Protein AF-A0A932ZXJ6-F1 (afdb_monomer)

Mean predicted aligned error: 2.41 Å

Nearest PDB structures (foldseek):
  3zqq-assembly1_C  TM=3.458E-01  e=6.489E+00  Bacillus phage SF6
  8xw0-assembly1_A  TM=3.533E-01  e=7.428E+00  Arabidopsis thaliana

Radius of gyration: 11.34 Å; Cα contacts (8 Å, |Δi|>4): 53; chains: 1; bounding box: 29×16×27 Å

Sequence (57 aa):
MARELADRTLEMVAANPNAREYYHPETGEPPASAAPCFGWTAALFIDLAIQRARGLV

pLDDT: mean 95.29, std 3.46, range [80.94, 98.56]

Solvent-accessible surface area (backbone atoms only — not comparable to full-atom values): 3322 Å² total; per-residue (Å²): 108,67,44,59,53,50,51,54,50,51,51,41,52,69,76,38,102,52,35,40,69,49,58,40,93,88,77,50,49,60,55,89,87,37,49,72,69,23,61,67,45,47,52,52,50,52,52,50,52,52,36,42,74,69,65,75,69

Structure (mmCIF, N/CA/C/O backbone):
data_AF-A0A932ZXJ6-F1
#
_entry.id   AF-A0A932ZXJ6-F1
#
loop_
_atom_site.group_PDB
_atom_site.id
_atom_site.type_symbol
_atom_site.label_atom_id
_atom_site.label_alt_id
_atom_site.label_comp_id
_atom_site.label_asym_id
_atom_site.label_entity_id
_atom_site.label_seq_id
_atom_site.pdbx_PDB_ins_code
_atom_site.Cartn_x
_atom_site.Cartn_y
_atom_site.Cartn_z
_atom_site.occupancy
_atom_site.B_iso_or_equiv
_atom_site.auth_seq_id
_atom_site.auth_comp_id
_atom_site.auth_asym_id
_atom_site.auth_atom_id
_atom_site.pdbx_PDB_model_num
ATOM 1 N N . MET A 1 1 ? -16.507 -0.624 -1.459 1.00 80.94 1 MET A N 1
ATOM 2 C CA . MET A 1 1 ? -15.471 0.071 -2.248 1.00 80.94 1 MET A CA 1
ATOM 3 C C . MET A 1 1 ? -14.245 0.413 -1.400 1.00 80.94 1 MET A C 1
ATOM 5 O O . MET A 1 1 ? -13.192 -0.102 -1.728 1.00 80.94 1 MET A O 1
ATOM 9 N N . ALA A 1 2 ? -14.354 1.155 -0.284 1.00 92.44 2 ALA A N 1
ATOM 10 C CA . ALA A 1 2 ? -13.197 1.439 0.593 1.00 92.44 2 ALA A CA 1
ATOM 11 C C . ALA A 1 2 ? -12.535 0.177 1.199 1.00 92.44 2 ALA A C 1
ATOM 13 O O . ALA A 1 2 ? -11.341 -0.014 1.000 1.00 92.44 2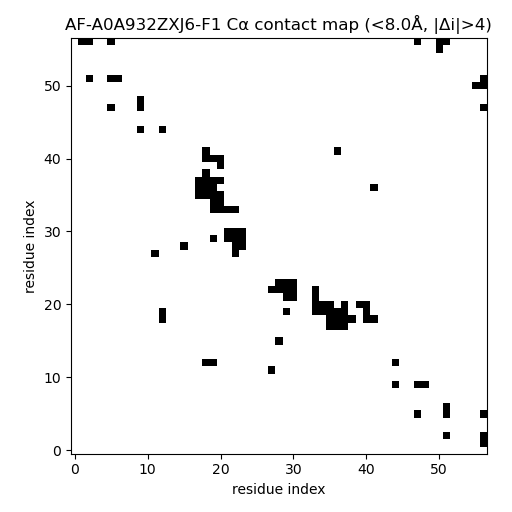 ALA A O 1
ATOM 14 N N . ARG A 1 3 ? -13.322 -0.725 1.815 1.00 96.00 3 ARG A N 1
ATOM 15 C CA . ARG A 1 3 ? -12.839 -2.024 2.346 1.00 96.00 3 ARG A CA 1
ATOM 16 C C . ARG A 1 3 ? -12.045 -2.839 1.343 1.00 96.00 3 ARG A C 1
ATOM 18 O O . ARG A 1 3 ? -10.940 -3.273 1.622 1.00 96.00 3 ARG A O 1
ATOM 25 N N . GLU A 1 4 ? -12.630 -3.026 0.167 1.00 96.19 4 GLU A N 1
ATOM 26 C CA . GLU A 1 4 ? -12.026 -3.830 -0.891 1.00 96.19 4 GLU A CA 1
ATOM 27 C C . GLU A 1 4 ? -10.701 -3.228 -1.366 1.00 96.19 4 GLU A C 1
ATOM 29 O O . GLU A 1 4 ? -9.727 -3.950 -1.553 1.00 96.19 4 GLU A O 1
ATOM 34 N N . LEU A 1 5 ? -10.642 -1.902 -1.525 1.00 95.06 5 LEU A N 1
ATOM 35 C CA . LEU A 1 5 ? -9.404 -1.224 -1.891 1.00 95.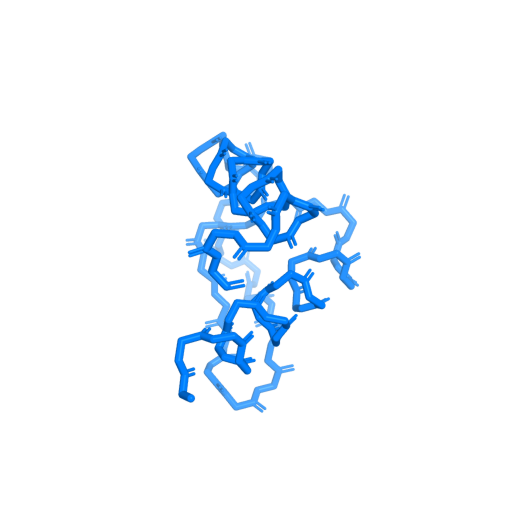06 5 LEU A CA 1
ATOM 36 C C . LEU A 1 5 ? -8.345 -1.354 -0.790 1.00 95.06 5 LEU A C 1
ATOM 38 O O . LEU A 1 5 ? -7.177 -1.580 -1.102 1.00 95.06 5 LEU A O 1
ATOM 42 N N . ALA A 1 6 ? -8.743 -1.243 0.480 1.00 97.25 6 ALA A N 1
ATOM 43 C CA . ALA A 1 6 ? -7.847 -1.443 1.611 1.00 97.25 6 ALA A CA 1
ATOM 44 C C . ALA A 1 6 ? -7.285 -2.872 1.629 1.00 97.25 6 ALA A C 1
ATOM 46 O O . ALA A 1 6 ? -6.072 -3.037 1.718 1.00 97.25 6 ALA A O 1
ATOM 47 N N . ASP A 1 7 ? -8.143 -3.881 1.458 1.00 97.31 7 ASP A N 1
ATOM 48 C CA . ASP A 1 7 ? -7.749 -5.294 1.435 1.00 97.31 7 ASP A CA 1
A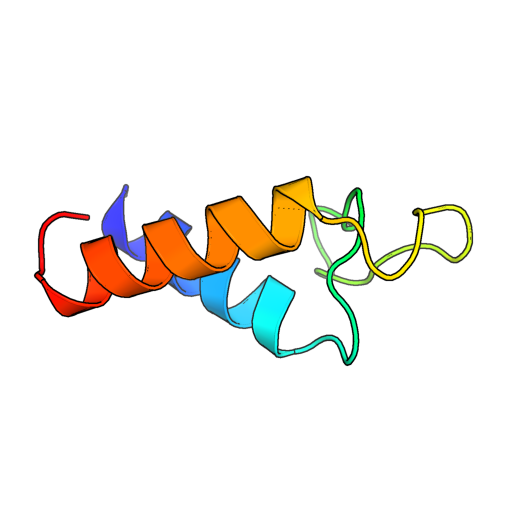TOM 49 C C . ASP A 1 7 ? -6.732 -5.565 0.319 1.00 97.31 7 ASP A C 1
ATOM 51 O O . ASP A 1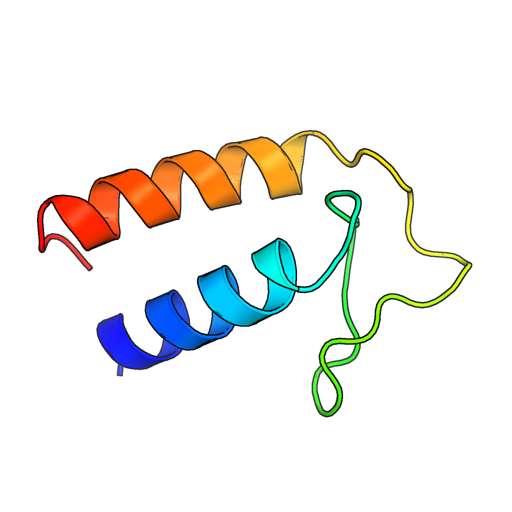 7 ? -5.626 -6.030 0.593 1.00 97.31 7 ASP A O 1
ATOM 55 N N . ARG A 1 8 ? -7.032 -5.148 -0.918 1.00 95.88 8 ARG A N 1
ATOM 56 C CA . ARG A 1 8 ? -6.106 -5.302 -2.054 1.00 95.88 8 ARG A CA 1
ATOM 57 C C . ARG A 1 8 ? -4.787 -4.551 -1.855 1.00 95.88 8 ARG A C 1
ATOM 59 O O . ARG A 1 8 ? -3.735 -5.024 -2.277 1.00 95.88 8 ARG A O 1
ATOM 66 N N . THR A 1 9 ? -4.825 -3.379 -1.220 1.00 96.06 9 THR A N 1
ATOM 67 C CA . THR A 1 9 ? -3.616 -2.588 -0.937 1.00 96.06 9 THR A CA 1
ATOM 68 C C . THR A 1 9 ? -2.728 -3.297 0.083 1.00 96.06 9 THR A C 1
ATOM 70 O O . THR A 1 9 ? -1.516 -3.388 -0.113 1.00 96.06 9 THR A O 1
ATOM 73 N N . LEU A 1 10 ? -3.325 -3.824 1.155 1.00 97.25 10 LEU A N 1
ATOM 74 C CA . LEU A 1 10 ? -2.607 -4.584 2.175 1.00 97.25 10 LEU A CA 1
ATOM 75 C C . LEU A 1 10 ? -1.994 -5.857 1.581 1.00 97.25 10 LEU A C 1
ATOM 77 O O . LEU A 1 10 ? -0.818 -6.123 1.816 1.00 97.25 10 LEU A O 1
ATOM 81 N N . GLU A 1 11 ? -2.745 -6.597 0.765 1.00 96.81 11 GLU A N 1
ATOM 82 C CA . GLU A 1 11 ? -2.248 -7.786 0.062 1.00 96.81 11 GLU A CA 1
ATOM 83 C C . GLU A 1 11 ? -1.054 -7.461 -0.846 1.00 96.81 11 GLU A C 1
ATOM 85 O O . GLU A 1 11 ? -0.017 -8.117 -0.757 1.00 96.81 11 GLU A O 1
ATOM 90 N N . MET A 1 12 ? -1.156 -6.410 -1.667 1.00 96.69 12 MET A N 1
ATOM 91 C CA . MET A 1 12 ? -0.090 -5.997 -2.586 1.00 96.69 12 MET A CA 1
ATOM 92 C C . MET A 1 12 ? 1.206 -5.629 -1.850 1.00 96.69 12 MET A C 1
ATOM 94 O O . MET A 1 12 ? 2.293 -6.064 -2.238 1.00 96.69 12 MET A O 1
ATOM 98 N N . VAL A 1 13 ? 1.114 -4.831 -0.783 1.00 96.81 13 VAL A N 1
ATOM 99 C CA . VAL A 1 13 ? 2.302 -4.418 -0.023 1.00 96.81 13 VAL A CA 1
ATOM 100 C C . VAL A 1 13 ? 2.898 -5.607 0.738 1.00 96.81 13 VAL A C 1
ATOM 102 O O . VAL A 1 13 ? 4.117 -5.768 0.731 1.00 96.81 13 VAL A O 1
ATOM 105 N N . ALA A 1 14 ? 2.065 -6.471 1.331 1.00 96.06 14 ALA A N 1
ATOM 106 C CA . ALA A 1 14 ? 2.509 -7.646 2.086 1.00 96.06 14 ALA A CA 1
ATOM 107 C C . ALA A 1 14 ? 3.126 -8.749 1.208 1.00 96.06 14 ALA A C 1
ATOM 109 O O . ALA A 1 14 ? 3.972 -9.504 1.684 1.00 96.06 14 ALA A O 1
ATOM 110 N N . ALA A 1 15 ? 2.744 -8.835 -0.070 1.00 94.88 15 ALA A N 1
ATOM 111 C CA . ALA A 1 15 ? 3.317 -9.782 -1.028 1.00 94.88 15 ALA A CA 1
ATOM 112 C C . ALA A 1 15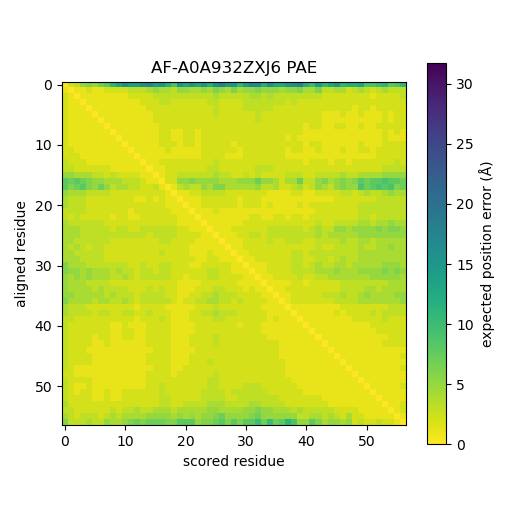 ? 4.779 -9.469 -1.408 1.00 94.88 15 ALA A C 1
ATOM 114 O O . ALA A 1 15 ? 5.439 -10.285 -2.050 1.00 94.88 15 ALA A O 1
ATOM 115 N N . ASN A 1 16 ? 5.300 -8.300 -1.019 1.00 90.50 16 ASN A N 1
ATOM 116 C CA . ASN A 1 16 ? 6.635 -7.838 -1.373 1.00 90.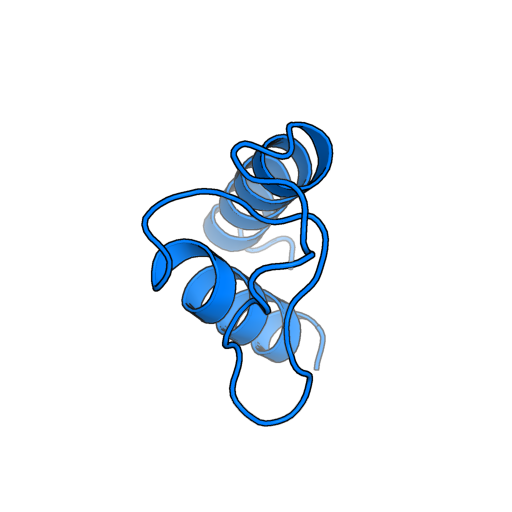50 16 ASN A CA 1
ATOM 117 C C . ASN A 1 16 ? 7.554 -7.779 -0.135 1.00 90.50 16 ASN A C 1
ATOM 119 O O . ASN A 1 16 ? 7.164 -7.231 0.893 1.00 90.50 16 ASN A O 1
ATOM 123 N N . PRO A 1 17 ? 8.810 -8.265 -0.216 1.00 82.81 17 PRO A N 1
ATOM 124 C CA . PRO A 1 17 ? 9.701 -8.390 0.945 1.00 82.81 17 PRO A CA 1
ATOM 125 C C . PRO A 1 17 ? 10.140 -7.056 1.570 1.00 82.81 17 PRO A C 1
ATOM 127 O O . PRO A 1 17 ? 10.656 -7.052 2.682 1.00 82.81 17 PRO A O 1
ATOM 130 N N . ASN A 1 18 ? 9.945 -5.926 0.881 1.00 89.31 18 ASN A N 1
ATOM 1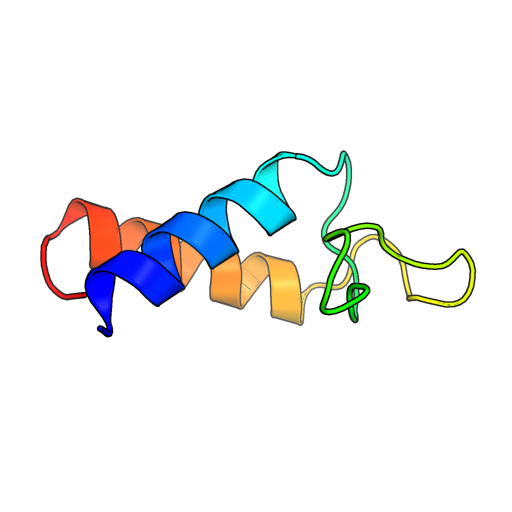31 C CA . ASN A 1 18 ? 10.181 -4.581 1.405 1.00 89.31 18 ASN A CA 1
ATOM 132 C C . ASN A 1 18 ? 9.092 -3.627 0.905 1.00 89.31 18 ASN A C 1
ATOM 134 O O . ASN A 1 18 ? 8.674 -3.728 -0.249 1.00 89.31 18 ASN A O 1
ATOM 138 N N . ALA A 1 19 ? 8.715 -2.643 1.726 1.00 95.25 19 ALA A N 1
ATOM 139 C CA . ALA A 1 19 ? 7.858 -1.543 1.289 1.00 95.25 19 ALA A CA 1
ATOM 140 C C . ALA A 1 19 ? 8.555 -0.725 0.186 1.00 95.25 19 ALA A C 1
ATOM 142 O O . ALA A 1 19 ? 9.728 -0.356 0.325 1.00 95.25 19 ALA A O 1
ATOM 143 N N . ARG A 1 20 ? 7.839 -0.456 -0.909 1.00 97.25 20 ARG A N 1
ATOM 144 C CA . ARG A 1 20 ? 8.344 0.261 -2.091 1.00 97.25 20 ARG A CA 1
ATOM 145 C C . ARG A 1 20 ? 7.609 1.579 -2.261 1.00 97.25 20 ARG A C 1
ATOM 147 O O . ARG A 1 20 ? 6.475 1.726 -1.813 1.00 97.25 20 ARG A O 1
ATOM 154 N N . GLU A 1 21 ? 8.262 2.530 -2.913 1.00 97.38 21 GLU A N 1
ATOM 155 C CA . GLU A 1 21 ? 7.688 3.852 -3.185 1.00 97.38 21 GLU A CA 1
ATOM 156 C C . GLU A 1 21 ? 6.434 3.793 -4.073 1.00 97.38 21 GLU A C 1
ATOM 158 O O . GLU A 1 21 ? 5.478 4.526 -3.838 1.00 97.38 21 GLU A O 1
ATOM 163 N N . TYR A 1 22 ? 6.413 2.896 -5.062 1.00 96.44 22 TYR A N 1
ATOM 164 C CA . TYR A 1 22 ? 5.272 2.682 -5.952 1.00 96.44 22 TYR A CA 1
ATOM 165 C C . TYR A 1 22 ? 5.273 1.264 -6.535 1.00 96.44 22 TYR A C 1
ATOM 167 O O . TYR A 1 22 ? 6.294 0.567 -6.526 1.00 96.44 22 TYR A O 1
ATOM 175 N N . TYR A 1 23 ? 4.111 0.858 -7.049 1.00 96.31 23 TYR A N 1
ATOM 176 C CA . TYR A 1 23 ? 3.825 -0.474 -7.582 1.00 96.31 23 TYR A CA 1
ATOM 177 C C . TYR A 1 23 ? 3.115 -0.361 -8.933 1.00 96.31 23 TYR A C 1
ATOM 179 O O . TYR A 1 23 ? 2.428 0.629 -9.198 1.00 96.31 23 TYR A O 1
ATOM 187 N N . HIS A 1 24 ? 3.271 -1.368 -9.789 1.00 94.75 24 HIS A N 1
ATOM 188 C CA . HIS A 1 24 ? 2.549 -1.436 -11.054 1.00 94.75 24 HIS A CA 1
ATOM 189 C C . HIS A 1 24 ? 1.039 -1.629 -10.802 1.00 94.75 24 HIS A C 1
ATOM 191 O O . HIS A 1 24 ? 0.668 -2.535 -10.054 1.00 94.75 24 HIS A O 1
ATOM 197 N N . PRO A 1 25 ? 0.150 -0.838 -11.430 1.00 89.06 25 PRO A N 1
ATOM 198 C CA . PRO A 1 25 ? -1.275 -0.821 -11.088 1.00 89.06 25 PRO A CA 1
ATOM 199 C C . PRO A 1 25 ? -2.024 -2.109 -11.454 1.00 89.06 25 PRO A C 1
ATOM 201 O O . PRO A 1 25 ? -3.049 -2.408 -10.851 1.00 89.06 25 PRO A O 1
ATOM 204 N N . GLU A 1 26 ? -1.526 -2.868 -12.433 1.00 90.69 26 GLU A N 1
ATOM 205 C CA . GLU A 1 26 ? -2.180 -4.104 -12.889 1.00 90.69 26 GLU A CA 1
ATOM 206 C C . GLU A 1 26 ? -1.582 -5.370 -12.268 1.00 90.69 26 GLU A C 1
ATOM 208 O O . GLU A 1 26 ? -2.292 -6.355 -12.094 1.00 90.69 26 GLU A O 1
ATOM 213 N N . THR A 1 27 ? -0.287 -5.359 -11.932 1.00 92.81 27 THR A N 1
ATOM 214 C CA . THR A 1 27 ? 0.431 -6.568 -11.481 1.00 92.81 27 THR A CA 1
ATOM 215 C C . THR A 1 27 ? 0.791 -6.522 -10.001 1.00 92.81 27 THR A C 1
ATOM 217 O O . THR A 1 27 ? 1.094 -7.557 -9.421 1.00 92.81 27 THR A O 1
ATOM 220 N N . GLY A 1 28 ? 0.782 -5.340 -9.375 1.00 93.62 28 GLY A N 1
ATOM 221 C CA . GLY A 1 28 ? 1.238 -5.161 -7.998 1.00 93.62 28 GLY A CA 1
ATOM 222 C C . GLY A 1 28 ? 2.747 -5.350 -7.816 1.00 93.62 28 GLY A C 1
ATOM 223 O O . GLY A 1 28 ? 3.231 -5.333 -6.685 1.00 93.62 28 GLY A O 1
ATOM 224 N N . GLU A 1 29 ? 3.504 -5.517 -8.903 1.00 95.31 29 GLU A N 1
ATOM 225 C CA . GLU A 1 29 ? 4.954 -5.671 -8.847 1.00 95.31 29 GLU A CA 1
ATOM 226 C C . GLU A 1 29 ? 5.638 -4.301 -8.769 1.00 95.31 29 GLU A C 1
ATOM 228 O O . GLU A 1 29 ? 5.312 -3.384 -9.532 1.00 95.31 29 GLU A O 1
ATOM 233 N N . PRO A 1 30 ? 6.608 -4.123 -7.866 1.00 95.50 30 PRO A N 1
ATOM 234 C CA . PRO A 1 30 ? 7.396 -2.911 -7.822 1.00 95.50 30 PRO A CA 1
ATOM 235 C C . PRO A 1 30 ? 8.521 -2.959 -8.868 1.00 95.50 30 PRO A C 1
ATOM 237 O O . PRO A 1 30 ? 9.298 -3.916 -8.897 1.00 95.50 30 PRO A O 1
ATOM 240 N N . PRO A 1 31 ? 8.701 -1.913 -9.690 1.00 94.75 31 PRO A N 1
ATOM 241 C CA . PRO A 1 31 ? 9.821 -1.862 -10.622 1.00 94.75 31 PRO A CA 1
ATOM 242 C C . PRO A 1 31 ? 11.139 -1.658 -9.875 1.00 94.75 31 PRO A C 1
ATOM 244 O O . PRO A 1 31 ? 11.165 -1.096 -8.778 1.00 94.75 31 PRO A O 1
ATOM 247 N N . ALA A 1 32 ? 12.257 -2.046 -10.496 1.00 93.19 32 ALA A N 1
ATOM 248 C CA . ALA A 1 32 ? 13.596 -1.927 -9.909 1.00 93.19 32 ALA A CA 1
ATOM 249 C C . ALA A 1 32 ? 13.953 -0.488 -9.487 1.00 93.19 32 ALA A C 1
ATOM 251 O O . ALA A 1 32 ? 14.652 -0.304 -8.493 1.00 93.19 32 ALA A O 1
ATOM 252 N N . SER A 1 33 ? 13.423 0.511 -10.198 1.00 95.62 33 SER A N 1
ATOM 253 C CA . SER A 1 33 ? 13.603 1.944 -9.939 1.00 95.62 33 SER A CA 1
ATOM 254 C C . SER A 1 33 ? 12.858 2.475 -8.712 1.00 95.62 33 SER A C 1
ATOM 256 O O . SER A 1 33 ? 13.173 3.573 -8.265 1.00 95.62 33 SER A O 1
ATOM 258 N N . ALA A 1 34 ? 11.872 1.750 -8.174 1.00 96.44 34 ALA A N 1
ATOM 259 C CA . ALA A 1 34 ? 11.175 2.172 -6.961 1.00 96.44 34 ALA A CA 1
ATOM 260 C C . ALA A 1 34 ? 12.104 2.064 -5.746 1.00 96.44 34 ALA A C 1
ATOM 262 O O . ALA A 1 34 ? 12.752 1.032 -5.548 1.00 96.44 34 ALA A O 1
ATOM 263 N N . ALA A 1 35 ? 12.149 3.098 -4.905 1.00 95.56 35 ALA A N 1
ATOM 264 C CA . ALA A 1 35 ? 13.005 3.072 -3.725 1.00 95.56 35 ALA A CA 1
ATOM 265 C C . ALA A 1 35 ? 12.630 1.888 -2.799 1.00 95.56 35 ALA A C 1
ATOM 267 O O . ALA A 1 35 ? 11.450 1.728 -2.462 1.00 95.56 35 ALA A O 1
ATOM 268 N N . PRO A 1 36 ? 13.592 1.029 -2.396 1.00 94.44 36 PRO A N 1
ATOM 269 C CA . PRO A 1 36 ? 13.360 0.000 -1.387 1.00 94.44 36 PRO A CA 1
ATOM 270 C C . PRO A 1 36 ? 13.265 0.616 0.009 1.00 94.44 36 PRO A C 1
ATOM 272 O O . PRO A 1 36 ? 13.771 1.710 0.250 1.00 94.44 36 PRO A O 1
ATOM 275 N N . CYS A 1 37 ? 12.662 -0.122 0.942 1.00 94.44 37 CYS A N 1
ATOM 276 C CA . CYS A 1 37 ? 12.532 0.285 2.344 1.00 94.44 37 CYS A CA 1
ATOM 277 C C . CYS A 1 37 ? 11.907 1.685 2.496 1.00 94.44 37 CYS A C 1
ATOM 279 O O . CYS A 1 37 ? 12.323 2.477 3.343 1.00 94.44 37 CYS A O 1
ATOM 281 N N . PHE A 1 38 ? 10.917 2.006 1.656 1.00 97.12 38 PHE A N 1
ATOM 282 C CA . PHE A 1 38 ? 10.314 3.333 1.623 1.00 97.12 38 PHE A CA 1
ATOM 283 C C . PHE A 1 38 ? 9.421 3.553 2.850 1.00 97.12 38 PHE A C 1
ATOM 285 O O . PHE A 1 38 ? 8.333 2.982 2.971 1.00 97.12 38 PHE A O 1
ATOM 292 N N . GLY A 1 39 ? 9.902 4.384 3.779 1.00 97.12 39 GLY A N 1
ATOM 293 C CA . GLY A 1 39 ? 9.301 4.548 5.103 1.00 97.12 39 GLY A CA 1
ATOM 294 C C . GLY A 1 39 ? 7.858 5.053 5.088 1.00 97.12 39 GLY A C 1
ATOM 295 O O . GLY A 1 39 ? 7.069 4.644 5.934 1.00 97.12 39 GLY A O 1
ATOM 296 N N . TRP A 1 40 ? 7.474 5.886 4.116 1.00 97.62 40 TRP A N 1
ATOM 297 C CA . TRP A 1 40 ? 6.089 6.357 4.003 1.00 97.62 40 TRP A CA 1
ATOM 298 C C . TRP A 1 40 ? 5.118 5.238 3.634 1.00 97.62 40 TRP A C 1
ATOM 300 O O . TRP A 1 40 ? 4.074 5.123 4.272 1.00 97.62 40 TRP A O 1
ATOM 310 N N . THR A 1 41 ? 5.472 4.362 2.688 1.00 97.88 41 THR A N 1
ATOM 311 C CA . THR A 1 41 ? 4.649 3.181 2.376 1.00 97.88 41 THR A CA 1
ATOM 312 C C . THR A 1 41 ? 4.527 2.275 3.597 1.00 97.88 41 THR A C 1
ATOM 314 O O . THR A 1 41 ? 3.428 1.832 3.913 1.00 97.88 41 THR A O 1
ATOM 317 N N . ALA A 1 42 ? 5.622 2.042 4.328 1.00 97.31 42 ALA A N 1
ATOM 318 C CA . ALA A 1 42 ? 5.586 1.231 5.546 1.00 97.31 42 ALA A CA 1
ATOM 319 C C . ALA A 1 42 ? 4.664 1.834 6.624 1.00 97.31 42 ALA A C 1
ATOM 321 O O . ALA A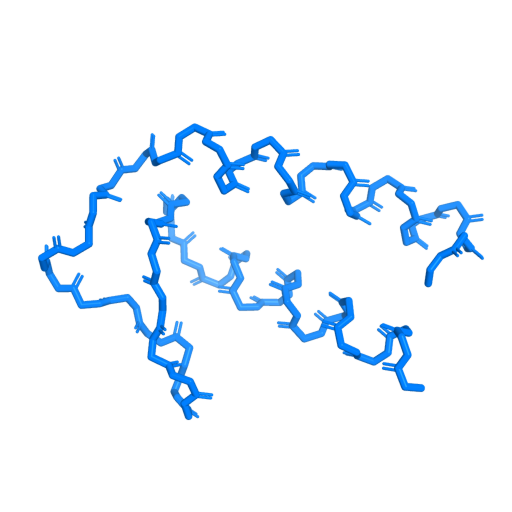 1 42 ? 3.861 1.116 7.219 1.00 97.31 42 ALA A O 1
ATOM 322 N N . ALA A 1 43 ? 4.739 3.149 6.850 1.00 98.31 43 ALA A N 1
ATOM 323 C CA . ALA A 1 43 ? 3.894 3.842 7.819 1.00 98.31 43 ALA A CA 1
ATOM 324 C C . ALA A 1 43 ? 2.405 3.778 7.437 1.00 98.31 43 ALA A C 1
ATOM 326 O O . ALA A 1 43 ? 1.574 3.427 8.273 1.00 98.31 43 ALA A O 1
ATOM 327 N N . LEU A 1 44 ? 2.076 4.059 6.170 1.00 97.69 44 LEU A N 1
ATOM 328 C CA . LEU A 1 44 ? 0.701 4.003 5.667 1.00 97.69 44 LEU A CA 1
ATOM 329 C C . LEU A 1 44 ? 0.141 2.577 5.672 1.00 97.69 44 LEU A C 1
ATOM 331 O O . LEU A 1 44 ? -1.028 2.388 5.992 1.00 97.69 44 LEU A O 1
ATOM 335 N N . PHE A 1 45 ? 0.963 1.571 5.369 1.00 97.69 45 PHE A N 1
ATOM 336 C CA . PHE A 1 45 ? 0.571 0.166 5.462 1.00 97.69 45 PHE A CA 1
ATOM 337 C C . PHE A 1 45 ? 0.172 -0.219 6.891 1.00 97.69 45 PHE A C 1
ATOM 339 O O . PHE A 1 45 ? -0.884 -0.816 7.090 1.00 97.69 45 PHE A O 1
ATOM 346 N N . ILE A 1 46 ? 0.983 0.149 7.891 1.00 98.12 46 ILE A N 1
ATOM 347 C CA . ILE A 1 46 ? 0.695 -0.142 9.304 1.00 98.12 46 ILE A CA 1
ATOM 348 C C . ILE A 1 46 ? -0.593 0.557 9.746 1.00 98.12 46 ILE A C 1
ATOM 350 O O . ILE A 1 46 ? -1.450 -0.072 10.367 1.00 98.12 46 ILE A O 1
ATOM 354 N N . ASP A 1 47 ? -0.745 1.840 9.414 1.00 98.56 47 ASP A N 1
ATOM 355 C CA . ASP A 1 47 ? -1.944 2.601 9.758 1.00 98.56 47 ASP A CA 1
ATOM 356 C C . ASP A 1 47 ? -3.201 1.985 9.122 1.00 98.56 47 ASP A C 1
ATOM 358 O O . ASP A 1 47 ? -4.171 1.679 9.821 1.00 98.56 47 ASP A O 1
ATOM 362 N N . LEU A 1 48 ? -3.151 1.681 7.821 1.00 98.31 48 LEU A N 1
ATOM 363 C CA . LEU A 1 48 ? -4.251 1.049 7.096 1.00 98.31 48 LEU A CA 1
ATOM 364 C C . LEU A 1 48 ? -4.597 -0.334 7.666 1.00 98.31 48 LEU A C 1
ATOM 366 O O . LEU A 1 48 ? -5.776 -0.653 7.825 1.00 98.31 48 LEU A O 1
ATOM 370 N N . ALA A 1 49 ? -3.593 -1.136 8.032 1.00 98.19 49 ALA A N 1
ATOM 371 C CA . ALA A 1 49 ? -3.794 -2.446 8.647 1.00 98.19 49 ALA A CA 1
ATOM 372 C C . ALA A 1 49 ? -4.516 -2.333 9.999 1.00 98.19 49 ALA A C 1
ATOM 374 O O . ALA A 1 49 ? -5.440 -3.100 10.277 1.00 98.19 49 ALA A O 1
ATOM 375 N N . ILE A 1 50 ? -4.151 -1.347 10.827 1.00 98.56 50 ILE A N 1
ATOM 376 C CA . ILE A 1 50 ? -4.815 -1.081 12.112 1.00 98.56 50 ILE A CA 1
ATOM 377 C C . ILE A 1 50 ? -6.258 -0.622 11.890 1.00 98.56 50 ILE A C 1
ATOM 379 O O . ILE A 1 50 ? -7.168 -1.119 12.560 1.00 98.56 50 ILE A O 1
ATOM 383 N N . GLN A 1 51 ? -6.486 0.306 10.959 1.00 97.94 51 GLN A N 1
ATOM 384 C CA . GLN A 1 51 ? -7.832 0.771 10.628 1.00 97.94 51 GLN A CA 1
ATOM 385 C C . GLN A 1 51 ? -8.713 -0.389 10.150 1.00 97.94 51 GLN A C 1
ATOM 387 O O . GLN A 1 51 ? -9.843 -0.547 10.624 1.00 97.94 51 GLN A O 1
ATOM 392 N N . ARG A 1 52 ? -8.176 -1.253 9.281 1.00 97.88 52 ARG A N 1
ATOM 393 C CA . ARG A 1 52 ? -8.894 -2.410 8.745 1.00 97.88 52 ARG A CA 1
ATOM 394 C C . ARG A 1 52 ? -9.205 -3.449 9.820 1.00 97.88 52 ARG A C 1
ATOM 396 O O . ARG A 1 52 ? -10.329 -3.949 9.871 1.00 97.88 52 ARG A O 1
ATOM 403 N N . ALA A 1 53 ? -8.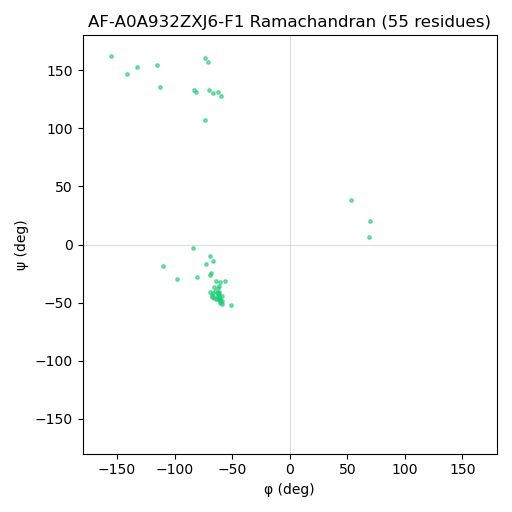254 -3.721 10.716 1.00 97.56 53 ALA A N 1
ATOM 404 C CA . ALA A 1 53 ? -8.434 -4.626 11.853 1.00 97.56 53 ALA A CA 1
ATOM 405 C C . ALA A 1 53 ? -9.487 -4.119 12.854 1.00 97.56 53 ALA A C 1
ATOM 407 O O . ALA A 1 53 ? -10.189 -4.913 13.477 1.00 97.56 53 ALA A O 1
ATOM 408 N N . ARG A 1 54 ? -9.634 -2.795 12.987 1.00 97.75 54 ARG A N 1
ATOM 409 C CA . ARG A 1 54 ? -10.669 -2.151 13.813 1.00 97.75 54 ARG A CA 1
ATOM 410 C C . ARG A 1 54 ? -12.019 -1.998 13.101 1.00 97.75 54 ARG A C 1
ATOM 412 O O . ARG A 1 54 ? -12.961 -1.508 13.716 1.00 97.75 54 ARG A O 1
ATOM 419 N N . GLY A 1 55 ? -12.124 -2.394 11.830 1.00 95.88 55 GLY A N 1
ATOM 420 C CA . GLY A 1 55 ? -13.341 -2.250 11.024 1.00 95.88 55 GLY A CA 1
ATOM 421 C C . GLY A 1 55 ? -13.685 -0.804 10.653 1.00 95.88 55 GLY A C 1
ATOM 422 O O . GLY A 1 55 ? -14.843 -0.517 10.359 1.00 95.88 55 GLY A O 1
ATOM 423 N N . LEU A 1 56 ? -12.702 0.102 10.700 1.00 95.06 56 LEU A N 1
ATOM 424 C CA . LEU A 1 56 ? -12.869 1.522 10.366 1.00 95.06 56 LEU A CA 1
ATOM 425 C C . LEU A 1 56 ? -12.850 1.775 8.858 1.00 95.06 56 LEU A C 1
ATOM 427 O O . LEU A 1 56 ? -13.463 2.734 8.390 1.00 95.06 56 LEU A O 1
ATOM 431 N N . VAL A 1 57 ? -12.159 0.909 8.118 1.00 89.88 57 VAL A N 1
ATOM 432 C CA . VAL A 1 57 ? -12.092 0.926 6.656 1.00 89.88 57 VAL A CA 1
ATOM 433 C C . VAL A 1 57 ? -12.441 -0.403 6.060 1.00 89.88 57 VAL A C 1
ATOM 435 O O . VAL A 1 57 ? -12.347 -1.449 6.749 1.00 89.88 57 VAL A O 1
#

Secondary structure (DSSP, 8-state):
-HHHHHHHHHHHHHTSSS--S---TTT-PPPTTSPTT-HHHHHHHHHHHHHHHTT--

Foldseek 3Di:
DVLVVLVVLLVLQVVDPFGWPDADPPPSHDDPPTDTNPPVSVVVSVVSVVCNVVVVD